Protein AF-K2L7S9-F1 (afdb_monomer_lite)

Organism: NCBI:txid1145113

Structure (mmCIF, N/CA/C/O backbone):
data_AF-K2L7S9-F1
#
_entry.id   AF-K2L7S9-F1
#
loop_
_atom_site.group_PDB
_atom_site.id
_atom_site.type_symbol
_atom_site.label_atom_id
_atom_site.label_alt_id
_atom_site.label_comp_id
_atom_site.label_asym_id
_atom_site.label_entity_id
_atom_site.label_seq_id
_atom_site.pdbx_PDB_ins_code
_atom_site.Cartn_x
_atom_site.Cartn_y
_atom_site.Cartn_z
_atom_site.occupancy
_atom_site.B_iso_or_equiv
_atom_site.auth_seq_id
_atom_site.auth_comp_id
_atom_site.auth_asym_id
_atom_site.auth_atom_id
_atom_site.pdbx_PDB_model_num
ATOM 1 N N . MET A 1 1 ? 8.138 -11.809 -20.310 1.00 48.50 1 MET A N 1
ATOM 2 C CA . MET A 1 1 ? 7.982 -10.365 -20.014 1.00 48.50 1 MET A CA 1
ATOM 3 C C . MET A 1 1 ? 9.375 -9.796 -19.816 1.00 48.50 1 MET A C 1
ATOM 5 O O . MET A 1 1 ? 10.208 -10.535 -19.316 1.00 48.50 1 MET A O 1
ATOM 9 N N . SER A 1 2 ? 9.663 -8.565 -20.241 1.00 51.88 2 SER A N 1
ATOM 10 C CA . SER A 1 2 ? 10.965 -7.951 -19.942 1.00 51.88 2 SER A CA 1
ATOM 11 C C . SER A 1 2 ? 11.021 -7.535 -18.470 1.00 51.88 2 SER A C 1
ATOM 13 O O . SER A 1 2 ? 10.007 -7.097 -17.919 1.00 51.88 2 SER A O 1
ATOM 15 N N . ASP A 1 3 ? 12.197 -7.622 -17.845 1.00 63.31 3 ASP A N 1
ATOM 16 C CA . ASP A 1 3 ? 12.402 -7.248 -16.434 1.00 63.31 3 ASP A CA 1
ATOM 17 C C . ASP A 1 3 ? 11.940 -5.812 -16.138 1.00 63.31 3 ASP A C 1
ATOM 19 O O . ASP A 1 3 ? 11.398 -5.517 -15.074 1.00 63.31 3 ASP A O 1
ATOM 23 N N . LYS A 1 4 ? 12.050 -4.928 -17.139 1.00 62.88 4 LYS A N 1
ATOM 24 C CA . LYS A 1 4 ? 11.601 -3.534 -17.068 1.00 62.88 4 LYS A CA 1
ATOM 25 C C . LYS A 1 4 ? 10.087 -3.406 -16.870 1.00 62.88 4 LYS A C 1
ATOM 27 O O . LYS A 1 4 ? 9.658 -2.590 -16.065 1.00 62.88 4 LYS A O 1
ATOM 32 N N . SER A 1 5 ? 9.269 -4.204 -17.564 1.00 62.84 5 SER A N 1
ATOM 33 C CA . SER A 1 5 ? 7.806 -4.143 -17.413 1.00 62.84 5 SER A CA 1
ATOM 34 C C . SER A 1 5 ? 7.347 -4.684 -16.060 1.00 62.84 5 SER A C 1
ATOM 36 O O . SER A 1 5 ? 6.377 -4.171 -15.508 1.00 62.84 5 SER A O 1
ATOM 38 N N . ASN A 1 6 ? 8.029 -5.706 -15.535 1.00 75.25 6 ASN A N 1
ATOM 39 C CA . ASN A 1 6 ? 7.675 -6.296 -14.245 1.00 75.25 6 ASN A CA 1
ATOM 40 C C . ASN A 1 6 ? 8.032 -5.352 -13.088 1.00 75.25 6 ASN A C 1
ATOM 42 O O . ASN A 1 6 ? 7.243 -5.163 -12.168 1.00 75.25 6 ASN A O 1
ATOM 46 N N . ASN A 1 7 ? 9.189 -4.687 -13.176 1.00 85.19 7 ASN A N 1
ATOM 47 C CA . ASN A 1 7 ? 9.614 -3.723 -12.163 1.00 85.19 7 ASN A CA 1
ATOM 48 C C . ASN A 1 7 ? 8.716 -2.479 -12.122 1.00 85.19 7 ASN A C 1
ATOM 50 O O . ASN A 1 7 ? 8.437 -1.993 -11.035 1.00 85.19 7 ASN A O 1
ATOM 54 N N . GLN A 1 8 ? 8.196 -2.003 -13.259 1.00 89.69 8 GLN A N 1
ATOM 55 C CA . GLN A 1 8 ? 7.234 -0.890 -13.248 1.00 89.69 8 GLN A CA 1
ATOM 56 C C . GLN A 1 8 ? 5.905 -1.270 -12.571 1.00 89.69 8 GLN A C 1
ATOM 58 O O . GLN A 1 8 ? 5.347 -0.464 -11.834 1.00 89.69 8 GLN A O 1
ATOM 63 N N . GLY A 1 9 ? 5.417 -2.503 -12.775 1.00 90.25 9 GLY A N 1
ATOM 64 C CA . GLY A 1 9 ? 4.236 -3.017 -12.070 1.00 90.25 9 GLY A CA 1
ATOM 65 C C . GLY A 1 9 ? 4.441 -3.033 -10.555 1.00 90.25 9 GLY A C 1
ATOM 66 O O . GLY A 1 9 ? 3.709 -2.367 -9.830 1.00 90.25 9 GLY A O 1
ATOM 67 N N . ARG A 1 10 ? 5.523 -3.672 -10.101 1.00 92.38 10 ARG A N 1
ATOM 68 C CA . ARG A 1 10 ? 5.906 -3.742 -8.681 1.00 92.38 10 ARG A CA 1
ATOM 69 C C . ARG A 1 10 ? 6.144 -2.373 -8.044 1.00 92.38 10 ARG A C 1
ATOM 71 O O . ARG A 1 10 ? 5.777 -2.139 -6.897 1.00 92.38 10 ARG A O 1
ATOM 78 N N . ALA A 1 11 ? 6.757 -1.447 -8.778 1.00 95.12 11 ALA A N 1
ATOM 79 C CA . ALA A 1 11 ? 6.937 -0.082 -8.303 1.00 95.12 11 ALA A CA 1
ATOM 80 C C . ALA A 1 11 ? 5.588 0.628 -8.111 1.00 95.12 11 ALA A C 1
ATOM 82 O O . ALA A 1 11 ? 5.393 1.338 -7.127 1.00 95.12 11 ALA A O 1
ATOM 83 N N . TYR A 1 12 ? 4.636 0.412 -9.018 1.00 95.69 12 TYR A N 1
ATOM 84 C CA . TYR A 1 12 ? 3.301 0.987 -8.895 1.00 95.69 12 TYR A CA 1
ATOM 85 C C . TYR A 1 12 ? 2.478 0.337 -7.769 1.00 95.69 12 TYR A C 1
ATOM 87 O O . TYR A 1 12 ? 1.779 1.041 -7.045 1.00 95.69 12 TYR A O 1
ATOM 95 N N . GLU A 1 13 ? 2.620 -0.971 -7.546 1.00 95.62 13 GLU A N 1
ATOM 96 C CA . GLU A 1 13 ? 2.056 -1.670 -6.378 1.00 95.62 13 GLU A CA 1
ATOM 97 C C . GLU A 1 13 ? 2.577 -1.078 -5.058 1.00 95.62 13 GLU A C 1
ATOM 99 O O . GLU A 1 13 ? 1.798 -0.822 -4.138 1.00 95.62 13 GLU A O 1
ATOM 104 N N . TYR A 1 14 ? 3.880 -0.776 -4.977 1.00 97.19 14 TYR A N 1
ATOM 105 C CA . TYR A 1 14 ? 4.449 -0.084 -3.818 1.00 97.19 14 TYR A CA 1
ATOM 106 C C . TYR A 1 14 ? 3.862 1.322 -3.634 1.00 97.19 14 TYR A C 1
ATOM 108 O O . TYR A 1 14 ? 3.517 1.696 -2.514 1.00 97.19 14 TYR A O 1
ATOM 116 N N . ALA A 1 15 ? 3.702 2.089 -4.717 1.00 97.88 15 ALA A N 1
ATOM 117 C CA . ALA A 1 15 ? 3.097 3.421 -4.661 1.00 97.88 15 ALA A CA 1
ATOM 118 C C . ALA A 1 15 ? 1.658 3.382 -4.116 1.00 97.88 15 ALA A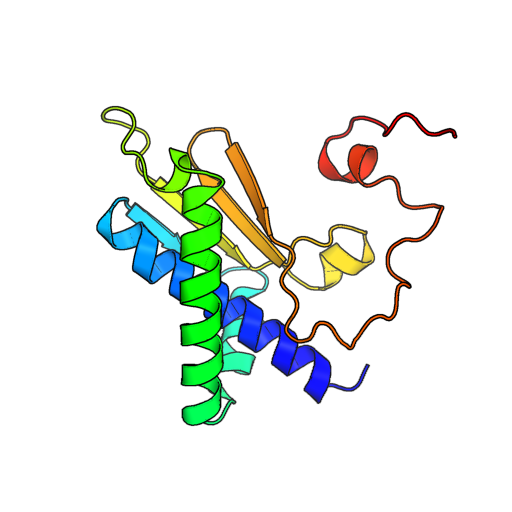 C 1
ATOM 120 O O . ALA A 1 15 ? 1.284 4.228 -3.305 1.00 97.88 15 ALA A O 1
ATOM 121 N N . TRP A 1 16 ? 0.876 2.367 -4.499 1.00 98.12 16 TRP A N 1
ATOM 122 C CA . TRP A 1 16 ? -0.445 2.095 -3.927 1.00 98.12 16 TRP A CA 1
ATOM 123 C C . TRP A 1 16 ? -0.392 1.758 -2.438 1.00 98.12 16 TRP A C 1
ATOM 125 O O . TRP A 1 16 ? -1.158 2.330 -1.664 1.00 98.12 16 TRP A O 1
ATOM 135 N N . CYS A 1 17 ? 0.530 0.889 -2.015 1.00 97.88 17 CYS A N 1
ATOM 136 C CA . CYS A 1 17 ? 0.722 0.578 -0.597 1.00 97.88 17 CYS A CA 1
ATOM 137 C C . CYS A 1 17 ? 1.067 1.834 0.221 1.00 97.88 17 CYS A C 1
ATOM 139 O O . CYS A 1 17 ? 0.491 2.053 1.285 1.00 97.88 17 CYS A O 1
ATOM 141 N N . LEU A 1 18 ? 1.959 2.682 -0.298 1.00 98.12 18 LEU A N 1
ATOM 142 C CA . LEU A 1 18 ? 2.359 3.934 0.343 1.00 98.12 18 LEU A CA 1
ATOM 143 C C . LEU A 1 18 ? 1.194 4.935 0.420 1.00 98.12 18 LEU A C 1
ATOM 145 O O . LEU A 1 18 ? 0.992 5.566 1.454 1.00 98.12 18 LEU A O 1
ATOM 149 N N . ALA A 1 19 ? 0.403 5.068 -0.649 1.00 98.25 19 ALA A N 1
ATOM 150 C CA . ALA A 1 19 ? -0.774 5.936 -0.664 1.00 98.25 19 ALA A CA 1
ATOM 151 C C . ALA A 1 19 ? -1.846 5.474 0.339 1.00 98.25 19 ALA A C 1
ATOM 153 O O . ALA A 1 19 ? -2.416 6.301 1.054 1.00 98.25 19 ALA A O 1
ATOM 154 N N . LEU A 1 20 ? -2.092 4.161 0.419 1.00 97.44 20 LEU A N 1
ATOM 155 C CA . LEU A 1 20 ? -2.996 3.557 1.400 1.00 97.44 20 LEU A CA 1
ATOM 156 C C . LEU A 1 20 ? -2.527 3.845 2.825 1.00 97.44 20 LEU A C 1
ATOM 158 O O . LEU A 1 20 ? -3.308 4.347 3.628 1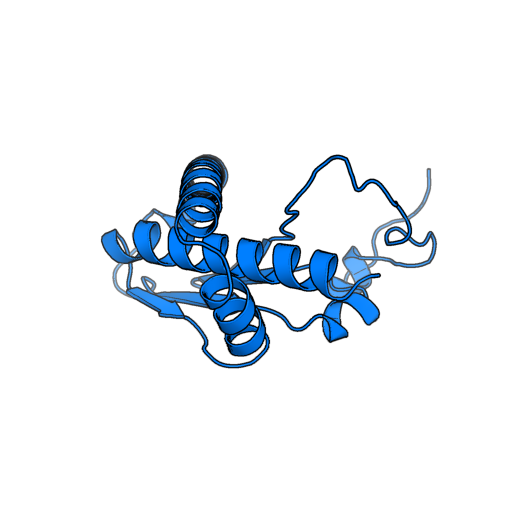.00 97.44 20 LEU A O 1
ATOM 162 N N . GLU A 1 21 ? -1.254 3.574 3.125 1.00 97.19 21 GLU A N 1
ATOM 163 C CA . GLU A 1 21 ? -0.665 3.839 4.438 1.00 97.19 21 GLU A CA 1
ATOM 164 C C . GLU A 1 21 ? -0.807 5.317 4.817 1.00 97.19 21 GLU A C 1
ATOM 166 O O . GLU A 1 21 ? -1.334 5.619 5.887 1.00 97.19 21 GLU A O 1
ATOM 171 N N . GLN A 1 22 ? -0.423 6.242 3.930 1.00 96.56 22 GLN A N 1
ATOM 172 C CA . GLN A 1 22 ? -0.528 7.684 4.178 1.00 96.56 22 GLN A CA 1
ATOM 173 C C . GLN A 1 22 ? -1.966 8.125 4.456 1.00 96.56 22 GLN A C 1
ATOM 175 O O . GLN A 1 22 ? -2.198 8.922 5.363 1.00 96.56 22 GLN A O 1
ATOM 180 N N . LYS A 1 23 ? -2.938 7.623 3.685 1.00 95.38 23 LYS A N 1
ATOM 181 C CA . LYS A 1 23 ? -4.338 8.037 3.822 1.00 95.38 23 LYS A CA 1
ATOM 182 C C . LYS A 1 23 ? -4.999 7.437 5.063 1.00 95.38 23 LYS A C 1
ATOM 184 O O . LYS A 1 23 ? -5.718 8.143 5.766 1.00 95.38 23 LYS A O 1
ATOM 189 N N . LEU A 1 24 ? -4.765 6.153 5.327 1.00 93.06 24 LEU A N 1
ATOM 190 C CA . LEU A 1 24 ? -5.428 5.409 6.398 1.00 93.06 24 LEU A CA 1
ATOM 191 C C . LEU A 1 24 ? -4.791 5.650 7.771 1.00 93.06 24 LEU A C 1
ATOM 193 O O . LEU A 1 24 ? -5.512 5.6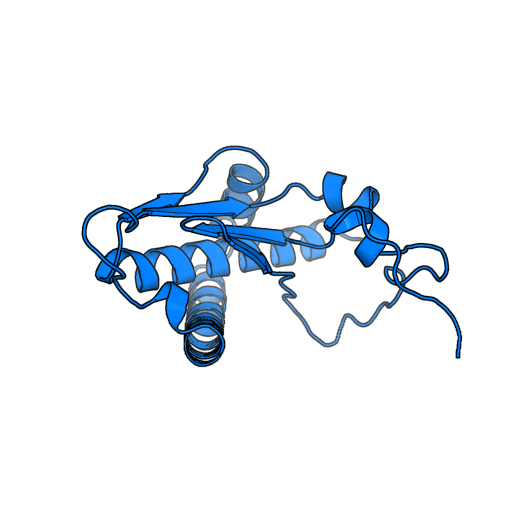39 8.766 1.00 93.06 24 LEU A O 1
ATOM 197 N N . SER A 1 25 ? -3.486 5.940 7.841 1.00 93.31 25 SER A N 1
ATOM 198 C CA . SER A 1 25 ? -2.788 6.191 9.118 1.00 93.31 25 SER A CA 1
ATOM 199 C C . SER A 1 25 ? -3.276 7.443 9.848 1.00 93.31 25 SER A C 1
ATOM 201 O O . SER A 1 25 ? -3.053 7.587 11.046 1.00 93.31 25 SER A O 1
ATOM 203 N N . VAL A 1 26 ? -3.959 8.350 9.142 1.00 91.00 26 VAL A N 1
ATOM 204 C CA . VAL A 1 26 ? -4.613 9.526 9.744 1.00 91.00 26 VAL A CA 1
ATOM 205 C C . VAL A 1 26 ? -5.862 9.128 10.542 1.00 91.00 26 VAL A C 1
ATOM 207 O O . VAL A 1 26 ? -6.282 9.858 11.434 1.00 91.00 26 VAL A O 1
ATOM 210 N N . LEU A 1 27 ? -6.461 7.977 10.226 1.00 86.88 27 LEU A N 1
ATOM 211 C CA . LEU A 1 27 ? -7.746 7.526 10.766 1.00 86.88 27 LEU A CA 1
ATOM 212 C C . LEU A 1 27 ? -7.588 6.353 11.739 1.00 86.88 27 LEU A C 1
ATOM 214 O O . LEU A 1 27 ? -8.314 6.257 12.727 1.00 86.88 27 LEU A O 1
ATOM 218 N N . LYS A 1 28 ? -6.663 5.437 11.439 1.00 87.88 28 LYS A N 1
ATOM 219 C CA . LYS A 1 28 ? -6.503 4.142 12.107 1.00 87.88 28 LYS A CA 1
ATOM 220 C C . LYS A 1 28 ? -5.030 3.778 12.232 1.00 87.88 28 LYS A C 1
ATOM 222 O O . LYS A 1 28 ? -4.180 4.306 11.522 1.00 87.88 28 LYS A O 1
ATOM 227 N N . LYS A 1 29 ? -4.723 2.819 13.104 1.00 91.12 29 LYS A N 1
ATOM 228 C CA . LYS A 1 29 ? -3.387 2.225 13.142 1.00 91.12 29 LYS A CA 1
ATOM 229 C C . LYS A 1 29 ? -3.200 1.382 11.881 1.00 91.12 29 LYS A C 1
ATOM 231 O O . LYS A 1 29 ? -3.964 0.450 11.646 1.00 91.12 29 LYS A O 1
ATOM 236 N N . VAL A 1 30 ? -2.175 1.686 11.093 1.00 94.19 30 VAL A N 1
ATOM 237 C CA . VAL A 1 30 ? -1.812 0.898 9.911 1.00 94.19 30 VAL A CA 1
ATOM 238 C C . VAL A 1 30 ? -0.502 0.170 10.176 1.00 94.19 30 VAL A C 1
ATOM 240 O O . VAL A 1 30 ? 0.455 0.748 10.686 1.00 94.19 30 VAL A O 1
ATOM 243 N N . ILE A 1 31 ? -0.467 -1.112 9.831 1.00 95.44 31 ILE A N 1
ATOM 244 C CA . ILE A 1 31 ? 0.730 -1.942 9.838 1.00 95.44 31 ILE A CA 1
ATOM 245 C C . ILE A 1 31 ? 1.012 -2.362 8.402 1.00 95.44 31 ILE A C 1
ATOM 247 O O . ILE A 1 31 ? 0.186 -3.000 7.754 1.00 95.44 31 ILE A O 1
ATOM 251 N N . VAL A 1 32 ? 2.203 -2.039 7.907 1.00 96.62 32 VAL A N 1
ATOM 252 C CA . VAL A 1 32 ? 2.688 -2.572 6.634 1.00 96.62 32 VAL A CA 1
ATOM 253 C C . VAL A 1 32 ? 3.505 -3.827 6.908 1.00 96.62 32 VAL A C 1
ATOM 255 O O . VAL A 1 32 ? 4.561 -3.774 7.544 1.00 96.62 32 VAL A O 1
ATOM 258 N N . ASP A 1 33 ? 3.016 -4.966 6.425 1.00 94.38 33 ASP A N 1
ATOM 259 C CA . ASP A 1 33 ? 3.733 -6.232 6.473 1.00 94.38 33 ASP A CA 1
ATOM 260 C C . ASP A 1 33 ? 4.933 -6.179 5.519 1.00 94.38 33 ASP A C 1
ATOM 262 O O . ASP A 1 33 ? 4.802 -6.209 4.293 1.00 94.38 33 ASP A O 1
ATOM 266 N N . LYS A 1 34 ? 6.131 -6.097 6.105 1.00 91.06 34 LYS A N 1
ATOM 267 C CA . LYS A 1 34 ? 7.403 -6.043 5.371 1.00 91.06 34 LYS A CA 1
ATOM 268 C C . LYS A 1 34 ? 7.877 -7.411 4.879 1.00 91.06 34 LYS A C 1
ATOM 270 O O . LYS A 1 34 ? 8.965 -7.514 4.305 1.00 91.06 34 LYS A O 1
ATOM 275 N N . GLN A 1 35 ? 7.108 -8.469 5.120 1.00 85.50 35 GLN A N 1
ATOM 276 C CA . GLN A 1 35 ? 7.382 -9.777 4.552 1.00 85.50 35 GLN A CA 1
ATOM 277 C C . GLN A 1 35 ? 6.954 -9.832 3.076 1.00 85.50 35 GLN A C 1
ATOM 279 O O . GLN A 1 35 ? 6.543 -8.855 2.450 1.00 85.50 35 GLN A O 1
ATOM 284 N N . ASN A 1 36 ? 7.084 -11.016 2.487 1.00 81.56 36 ASN A N 1
ATOM 285 C CA . ASN A 1 36 ? 6.562 -11.324 1.162 1.00 81.56 36 ASN A CA 1
ATOM 286 C C . ASN A 1 36 ? 7.098 -10.450 0.014 1.00 81.56 36 ASN A C 1
ATOM 288 O O . ASN A 1 36 ? 8.302 -10.480 -0.256 1.00 81.56 36 ASN A O 1
ATOM 292 N N . GLY A 1 37 ? 6.204 -9.790 -0.729 1.00 87.94 37 GLY A N 1
ATOM 293 C CA . GLY A 1 37 ? 6.511 -9.006 -1.925 1.00 87.94 37 GLY A CA 1
ATOM 294 C C . GLY A 1 37 ? 7.085 -7.621 -1.625 1.00 87.94 37 GLY A C 1
ATOM 295 O O . GLY A 1 37 ? 7.615 -6.979 -2.534 1.00 87.94 37 GLY A O 1
ATOM 296 N N . PHE A 1 38 ? 7.051 -7.181 -0.361 1.00 93.75 38 PHE A N 1
ATOM 297 C CA . PHE A 1 38 ? 7.394 -5.815 0.035 1.00 93.75 38 PHE A CA 1
ATOM 298 C C . PHE A 1 38 ? 8.766 -5.368 -0.475 1.00 93.75 38 PHE A C 1
ATOM 300 O O . PHE A 1 38 ? 8.872 -4.376 -1.190 1.00 93.75 38 PHE A O 1
ATOM 307 N N . ASN A 1 39 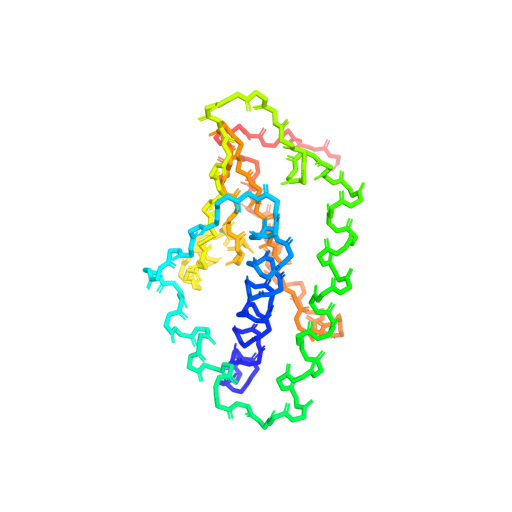? 9.823 -6.130 -0.178 1.00 93.12 39 ASN A N 1
ATOM 308 C CA . ASN A 1 39 ? 11.190 -5.744 -0.542 1.00 93.12 39 ASN A CA 1
ATOM 309 C C . ASN A 1 39 ? 11.409 -5.648 -2.058 1.00 93.12 39 ASN A C 1
ATOM 311 O O . ASN A 1 39 ? 12.208 -4.829 -2.509 1.00 93.12 39 ASN A O 1
ATOM 315 N N . ALA A 1 40 ? 10.730 -6.485 -2.847 1.00 92.12 40 ALA A N 1
ATOM 316 C CA . ALA A 1 40 ? 10.839 -6.441 -4.302 1.00 92.12 40 ALA A CA 1
ATOM 317 C C . ALA A 1 40 ? 10.164 -5.182 -4.864 1.00 92.12 40 ALA A C 1
ATOM 319 O O . ALA A 1 40 ? 10.745 -4.509 -5.714 1.00 92.12 40 ALA A O 1
ATOM 320 N N . CYS A 1 41 ? 8.983 -4.843 -4.346 1.00 94.88 41 CYS A N 1
ATOM 321 C CA . CYS A 1 41 ? 8.226 -3.659 -4.742 1.00 94.88 41 CYS A CA 1
ATOM 322 C C . CYS A 1 41 ? 8.916 -2.366 -4.300 1.00 94.88 41 CYS A C 1
ATOM 324 O O . CYS A 1 41 ? 9.099 -1.464 -5.114 1.00 94.88 41 CYS A O 1
ATOM 326 N N . TYR A 1 42 ? 9.405 -2.322 -3.057 1.00 96.12 42 TYR A N 1
ATOM 327 C CA . TYR A 1 42 ? 10.188 -1.207 -2.528 1.00 96.12 42 TYR A CA 1
ATOM 328 C C . TYR A 1 42 ? 11.425 -0.932 -3.388 1.00 96.12 42 TYR A C 1
ATOM 330 O O . TYR A 1 42 ? 11.606 0.178 -3.872 1.00 96.12 42 TYR A O 1
ATOM 338 N N . ARG A 1 43 ? 12.249 -1.953 -3.662 1.00 95.25 43 ARG A N 1
ATOM 339 C CA . ARG A 1 43 ? 13.447 -1.789 -4.505 1.00 95.25 43 ARG A CA 1
ATOM 340 C C . ARG A 1 43 ? 13.108 -1.330 -5.919 1.00 95.25 43 ARG A C 1
ATOM 342 O O . ARG A 1 43 ? 13.843 -0.525 -6.482 1.00 95.25 43 ARG A O 1
ATOM 349 N N . ALA A 1 44 ? 12.024 -1.848 -6.493 1.00 94.38 44 ALA A N 1
ATOM 350 C CA . ALA A 1 44 ? 11.575 -1.425 -7.810 1.00 94.38 44 ALA A CA 1
ATOM 351 C C . ALA A 1 44 ? 11.174 0.059 -7.807 1.00 94.38 44 ALA A C 1
ATOM 353 O O . ALA A 1 44 ? 11.618 0.799 -8.680 1.00 94.38 44 ALA A O 1
ATOM 354 N N . TYR A 1 45 ? 10.420 0.506 -6.800 1.00 96.69 45 TYR A N 1
ATOM 355 C CA . TYR A 1 45 ? 10.022 1.904 -6.643 1.00 96.69 45 TYR A CA 1
ATOM 356 C C . TYR A 1 45 ? 11.214 2.838 -6.409 1.00 96.69 45 TYR A C 1
ATOM 358 O O . TYR A 1 45 ? 11.359 3.833 -7.116 1.00 96.69 45 TYR A O 1
ATOM 366 N N . GLU A 1 46 ? 12.120 2.486 -5.496 1.00 96.81 46 GLU A N 1
ATOM 367 C CA . GLU A 1 46 ? 13.321 3.281 -5.194 1.00 96.81 46 GLU A CA 1
ATOM 368 C C . GLU A 1 46 ? 14.291 3.383 -6.379 1.00 96.81 46 GLU A C 1
ATOM 370 O O . GLU A 1 46 ? 15.085 4.315 -6.449 1.00 96.81 46 GLU A O 1
ATOM 375 N N . SER A 1 47 ? 14.228 2.443 -7.329 1.00 95.56 47 SER A N 1
ATOM 376 C CA . SER A 1 47 ? 15.034 2.490 -8.555 1.00 95.56 47 SER A CA 1
ATOM 377 C C . SER A 1 47 ? 14.502 3.459 -9.619 1.00 95.56 47 SER A C 1
ATOM 379 O O . SER A 1 47 ? 15.182 3.695 -10.619 1.00 95.56 47 SER A O 1
ATOM 381 N N . LEU A 1 48 ? 13.291 3.997 -9.440 1.00 94.06 48 LEU A N 1
ATOM 382 C CA . LEU A 1 48 ? 12.695 4.949 -10.372 1.00 94.06 48 LEU A CA 1
ATOM 383 C C . LEU A 1 48 ? 13.269 6.357 -10.192 1.00 94.06 48 LEU A C 1
ATOM 385 O O . LEU A 1 48 ? 13.670 6.763 -9.104 1.00 94.06 48 LEU A O 1
ATOM 389 N N . GLU A 1 49 ? 13.229 7.146 -11.264 1.00 96.06 49 GLU A N 1
ATOM 390 C CA . GLU A 1 49 ? 13.454 8.586 -11.154 1.00 96.06 49 GLU A CA 1
ATOM 391 C C . GLU A 1 49 ? 12.368 9.238 -10.287 1.00 96.06 49 GLU A C 1
ATOM 393 O O . GLU A 1 49 ? 11.195 8.862 -10.358 1.00 96.06 49 GLU A O 1
ATOM 398 N N . LYS A 1 50 ? 12.745 10.264 -9.514 1.00 96.19 50 LYS A N 1
ATOM 399 C CA . LYS A 1 50 ? 11.836 10.966 -8.588 1.00 96.19 50 LYS A CA 1
ATOM 400 C C . LYS A 1 50 ? 10.549 11.450 -9.257 1.00 96.19 50 LYS A C 1
ATOM 402 O O . LYS A 1 50 ? 9.469 11.269 -8.711 1.00 96.19 50 LYS A O 1
ATOM 407 N N . SER A 1 51 ? 10.649 11.987 -10.472 1.00 96.00 51 SER A N 1
ATOM 408 C CA . SER A 1 51 ? 9.491 12.455 -11.246 1.00 96.00 51 SER A CA 1
ATOM 409 C C . SER A 1 51 ? 8.483 11.336 -11.549 1.00 96.00 51 SER A C 1
ATOM 411 O O . SER A 1 51 ? 7.276 11.573 -11.620 1.00 96.00 51 SER A O 1
ATOM 413 N N . LEU A 1 52 ? 8.960 10.100 -11.721 1.00 94.50 52 LEU A N 1
ATOM 414 C CA . LEU A 1 52 ? 8.114 8.938 -11.963 1.00 94.50 52 LEU A CA 1
ATOM 415 C C . LEU A 1 52 ? 7.542 8.374 -10.657 1.00 94.50 52 LEU A C 1
ATOM 417 O O . LEU A 1 52 ? 6.369 8.006 -10.638 1.00 94.50 52 LEU A O 1
ATOM 421 N N . GLN A 1 53 ? 8.324 8.373 -9.572 1.00 97.06 53 GLN A N 1
ATOM 422 C CA . GLN A 1 53 ? 7.830 8.061 -8.224 1.00 97.06 53 GLN A CA 1
ATOM 423 C C . GLN A 1 53 ? 6.660 8.976 -7.839 1.00 97.06 53 GLN A C 1
ATOM 425 O O . GLN A 1 53 ? 5.592 8.492 -7.469 1.00 97.06 53 GLN A O 1
ATOM 430 N N . GLU A 1 54 ? 6.830 10.290 -8.010 1.00 97.25 54 GLU A N 1
ATOM 431 C CA . GLU A 1 54 ? 5.793 11.297 -7.761 1.00 97.25 54 GLU A CA 1
ATOM 432 C C . GLU A 1 54 ? 4.542 11.025 -8.599 1.00 97.25 54 GLU A C 1
ATOM 434 O O . GLU A 1 54 ? 3.438 10.965 -8.063 1.00 97.25 54 GLU A O 1
ATOM 439 N N . ARG A 1 55 ? 4.703 10.764 -9.902 1.00 96.50 55 ARG A N 1
ATOM 440 C CA . ARG A 1 55 ? 3.576 10.431 -10.785 1.00 96.50 55 ARG A CA 1
ATOM 441 C C . ARG A 1 55 ? 2.813 9.192 -10.314 1.00 96.50 55 ARG A C 1
ATOM 443 O O . ARG A 1 55 ? 1.582 9.186 -10.344 1.00 96.50 55 ARG A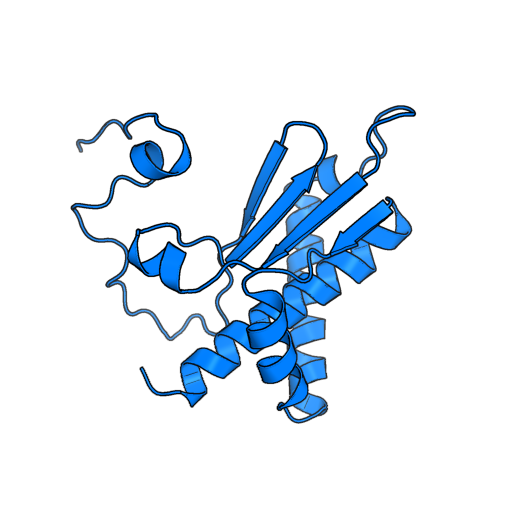 O 1
ATOM 450 N N . TYR A 1 56 ? 3.524 8.141 -9.913 1.00 96.81 56 TYR A N 1
ATOM 451 C CA . TYR A 1 56 ? 2.908 6.902 -9.436 1.00 96.81 56 TYR A CA 1
ATOM 452 C C . TYR A 1 56 ? 2.151 7.128 -8.139 1.00 96.81 56 TYR A C 1
ATOM 454 O O . TYR A 1 56 ? 1.011 6.686 -8.018 1.00 96.81 56 TYR A O 1
ATOM 462 N N . LEU A 1 57 ? 2.763 7.846 -7.199 1.00 97.94 57 LEU A N 1
ATOM 463 C CA . LEU A 1 57 ? 2.156 8.154 -5.917 1.00 97.94 57 LEU A CA 1
ATOM 464 C C . LEU A 1 57 ? 0.909 9.033 -6.076 1.00 97.94 57 LEU A C 1
ATOM 466 O O . LEU A 1 57 ? -0.114 8.736 -5.468 1.00 97.94 57 LEU A O 1
ATOM 470 N N . GLU A 1 58 ? 0.948 10.070 -6.915 1.00 97.50 58 GLU A N 1
ATOM 471 C CA . GLU A 1 58 ? -0.222 10.923 -7.163 1.00 97.50 58 GLU A CA 1
ATOM 472 C C . GLU A 1 58 ? -1.370 10.149 -7.819 1.00 97.50 58 GLU A C 1
ATOM 474 O O . GLU A 1 58 ? -2.519 10.258 -7.389 1.00 97.50 58 GLU A O 1
ATOM 479 N N . SER A 1 59 ? -1.068 9.294 -8.799 1.00 96.25 59 SER A N 1
ATOM 480 C CA . SER A 1 59 ? -2.069 8.402 -9.391 1.00 96.25 59 SER A CA 1
ATOM 481 C C . SER A 1 59 ? -2.668 7.444 -8.354 1.00 96.25 59 SER A C 1
ATOM 483 O O . SER A 1 59 ? -3.890 7.303 -8.280 1.00 96.25 59 SER A O 1
ATOM 485 N N . ALA A 1 60 ? -1.827 6.824 -7.524 1.00 97.69 60 ALA A N 1
ATOM 486 C CA . ALA A 1 60 ? -2.262 5.925 -6.463 1.00 97.69 60 ALA A CA 1
ATOM 487 C C . ALA A 1 60 ? -3.141 6.636 -5.424 1.00 97.69 60 ALA A C 1
ATOM 489 O O . ALA A 1 60 ? -4.167 6.093 -5.027 1.00 97.69 60 ALA A O 1
ATOM 490 N N . LYS A 1 61 ? -2.806 7.871 -5.027 1.00 97.81 61 LYS A N 1
ATOM 491 C CA . LYS A 1 61 ? -3.626 8.674 -4.103 1.00 97.81 61 LYS A CA 1
ATOM 492 C C . LYS A 1 61 ? -5.046 8.880 -4.627 1.00 97.81 61 LYS A C 1
ATOM 494 O O . LYS A 1 61 ? -5.989 8.700 -3.862 1.00 97.81 61 LYS A O 1
ATOM 499 N N . GLN A 1 62 ? -5.213 9.208 -5.911 1.00 97.12 62 GLN A N 1
ATOM 500 C CA . GLN A 1 62 ? -6.549 9.349 -6.509 1.00 97.12 62 GLN A CA 1
ATOM 501 C C . GLN A 1 62 ? -7.316 8.022 -6.506 1.00 97.12 62 GLN A C 1
ATOM 503 O O . GLN A 1 62 ? -8.496 7.986 -6.166 1.00 97.12 62 GLN A O 1
ATOM 508 N N . GLY A 1 63 ? -6.635 6.917 -6.817 1.00 95.62 63 GLY A N 1
ATOM 509 C CA . GLY A 1 63 ? -7.229 5.584 -6.748 1.00 95.62 63 GLY A CA 1
ATOM 510 C C . GLY A 1 63 ? -7.647 5.179 -5.330 1.00 95.62 63 GLY A C 1
ATOM 511 O O . GLY A 1 63 ? -8.705 4.583 -5.150 1.00 95.62 63 GLY A O 1
ATOM 512 N N . VAL A 1 64 ? -6.864 5.546 -4.313 1.00 96.38 64 VAL A N 1
ATOM 513 C CA . VAL A 1 64 ? -7.211 5.317 -2.904 1.00 96.38 64 VAL A CA 1
ATOM 514 C C . VAL A 1 64 ? -8.439 6.125 -2.491 1.00 96.38 64 VAL A C 1
ATOM 516 O O . VAL A 1 64 ? -9.267 5.598 -1.759 1.00 96.38 64 VAL A O 1
ATOM 519 N N . LEU A 1 65 ? -8.600 7.367 -2.961 1.00 95.38 65 LEU A N 1
ATOM 520 C CA . LEU A 1 65 ? -9.825 8.134 -2.698 1.00 95.38 65 LEU A CA 1
ATOM 521 C C . LEU A 1 65 ? -11.056 7.411 -3.250 1.00 95.38 65 LEU A C 1
ATOM 523 O O . LEU A 1 65 ? -11.995 7.173 -2.499 1.00 95.38 65 LEU A O 1
ATOM 527 N N . LEU A 1 66 ? -10.993 6.960 -4.506 1.00 95.06 66 LEU A N 1
ATOM 528 C CA . LEU A 1 66 ? -12.070 6.176 -5.109 1.00 95.06 66 LEU A CA 1
ATOM 529 C C . LEU A 1 66 ? -12.349 4.880 -4.331 1.00 95.06 66 LEU A C 1
ATOM 531 O O . LEU A 1 66 ? -13.505 4.532 -4.114 1.00 95.06 66 LEU A O 1
ATOM 535 N N . LEU A 1 67 ? -11.306 4.171 -3.886 1.00 94.88 67 LEU A N 1
ATOM 536 C CA . LEU A 1 67 ? -11.474 2.969 -3.067 1.00 94.88 67 LEU A CA 1
ATOM 537 C C . LEU A 1 67 ? -12.234 3.271 -1.770 1.00 94.88 67 LEU A C 1
ATOM 539 O O . LEU A 1 67 ? -13.085 2.481 -1.383 1.00 94.88 67 LEU A O 1
ATOM 543 N N . LEU A 1 68 ? -11.939 4.390 -1.105 1.00 92.50 68 LEU A N 1
ATOM 544 C CA . LEU A 1 68 ? -12.626 4.780 0.129 1.00 92.50 68 LEU A CA 1
ATOM 545 C C . LEU A 1 68 ? -14.070 5.222 -0.115 1.00 92.50 68 LEU A C 1
ATOM 547 O O . LEU A 1 68 ? -14.916 4.966 0.736 1.00 92.50 68 LEU A O 1
ATOM 551 N N . ASP A 1 69 ? -14.359 5.827 -1.267 1.00 92.56 69 ASP A N 1
ATOM 552 C CA . ASP A 1 69 ? -15.733 6.138 -1.669 1.00 92.56 69 ASP A CA 1
ATOM 553 C C . ASP A 1 69 ? -16.544 4.853 -1.912 1.00 92.56 69 ASP A C 1
ATOM 555 O O . ASP A 1 69 ? -17.732 4.792 -1.596 1.00 92.56 69 ASP A O 1
ATOM 559 N N . CYS A 1 70 ? -15.905 3.810 -2.457 1.00 91.56 70 CYS A N 1
ATOM 560 C CA . CYS A 1 70 ? -16.532 2.507 -2.675 1.00 91.56 70 CYS A CA 1
ATOM 561 C C . CYS A 1 70 ? -16.643 1.662 -1.397 1.00 91.56 70 CYS A C 1
ATOM 563 O O . CYS A 1 70 ? -17.626 0.944 -1.242 1.00 91.56 70 CYS A O 1
ATOM 565 N N . GLU A 1 71 ? -15.653 1.728 -0.504 1.00 90.06 71 GLU A N 1
ATOM 566 C CA . GLU A 1 71 ? -15.584 0.935 0.728 1.00 90.06 71 GLU A CA 1
ATOM 567 C C . GLU A 1 71 ? -15.344 1.823 1.963 1.00 90.06 71 GLU A C 1
ATOM 569 O O . GLU A 1 71 ? -14.249 1.827 2.547 1.00 90.06 71 GLU A O 1
ATOM 574 N N . PRO A 1 72 ? -16.374 2.571 2.408 1.00 85.44 72 PRO A N 1
ATOM 575 C CA . PRO A 1 72 ? -16.248 3.562 3.478 1.00 85.44 72 PRO A CA 1
ATOM 576 C C . PRO A 1 72 ? -15.817 2.956 4.819 1.00 85.44 72 PRO A C 1
ATOM 578 O O . PRO A 1 72 ? -15.148 3.630 5.606 1.00 85.44 72 PRO A O 1
ATOM 581 N N . LEU A 1 73 ? -16.083 1.664 5.055 1.00 86.88 73 LEU A N 1
ATOM 582 C CA . LEU A 1 73 ? -15.671 0.933 6.263 1.00 86.88 73 LEU A CA 1
ATOM 583 C C . LEU A 1 73 ? -14.152 0.957 6.501 1.00 86.88 73 LEU A C 1
ATOM 585 O O . LEU A 1 73 ? -13.698 0.917 7.649 1.00 86.88 73 LEU A O 1
ATOM 589 N N . LEU A 1 74 ? -13.343 1.076 5.442 1.00 86.75 74 LEU A N 1
ATOM 590 C CA . LEU A 1 74 ? -11.896 1.257 5.583 1.00 86.75 74 LEU A CA 1
ATOM 591 C C . LEU A 1 74 ? -11.564 2.557 6.328 1.00 86.75 74 LEU A C 1
ATOM 593 O O . LEU A 1 74 ? -10.637 2.576 7.140 1.00 86.75 74 LEU A O 1
ATOM 597 N N . SER A 1 75 ? -12.363 3.606 6.129 1.00 81.69 75 SER A N 1
ATOM 598 C CA . SER A 1 75 ? -12.197 4.922 6.756 1.00 81.69 75 SER A CA 1
ATOM 599 C C . SER A 1 75 ? -12.956 5.104 8.078 1.00 81.69 75 SER A C 1
ATOM 601 O O . SER A 1 75 ? -12.542 5.912 8.907 1.00 81.69 75 SER A O 1
ATOM 603 N N . GLU A 1 76 ? -14.018 4.334 8.326 1.00 81.00 76 GLU A N 1
ATOM 604 C CA . GLU A 1 76 ? -14.848 4.478 9.529 1.00 81.00 76 GLU A CA 1
ATOM 605 C C . GLU A 1 76 ? -14.219 3.855 10.779 1.00 81.00 76 GLU A C 1
ATOM 607 O O . GLU A 1 76 ? -13.811 2.694 10.781 1.00 81.00 76 GLU A O 1
ATOM 612 N N . VAL A 1 77 ? -14.185 4.601 11.882 1.00 68.06 77 VAL A N 1
ATOM 613 C CA . VAL A 1 77 ? -13.782 4.092 13.201 1.00 68.06 77 VAL A CA 1
ATOM 614 C C . VAL A 1 77 ? -14.995 3.425 13.853 1.00 68.06 77 VAL A C 1
ATOM 616 O O . VAL A 1 77 ? -15.872 4.105 14.384 1.00 68.06 77 VAL A O 1
ATOM 619 N N . ILE A 1 78 ? -15.062 2.092 13.808 1.00 62.22 78 ILE A N 1
ATOM 620 C CA . ILE A 1 78 ? -16.175 1.326 14.383 1.00 62.22 78 ILE A CA 1
ATOM 621 C C . ILE A 1 78 ? -15.759 0.785 15.753 1.00 62.22 78 ILE A C 1
ATOM 623 O O . ILE A 1 78 ? -14.987 -0.166 15.873 1.00 62.22 78 ILE A O 1
ATOM 627 N N . GLY A 1 79 ? -16.298 1.398 16.808 1.00 60.56 79 GLY A N 1
ATOM 628 C CA . GLY A 1 79 ? -16.083 0.970 18.189 1.00 60.56 79 GLY A CA 1
ATOM 629 C C . GLY A 1 79 ? -14.659 1.195 18.719 1.00 60.56 79 GLY A C 1
ATOM 630 O O . GLY A 1 79 ? -13.821 1.862 18.116 1.00 60.56 79 GLY A O 1
ATOM 631 N N . SER A 1 80 ? -14.395 0.662 19.912 1.00 56.28 80 SER A N 1
ATOM 632 C CA . SER A 1 80 ? -13.183 0.943 20.695 1.00 56.28 80 SER A CA 1
ATOM 633 C C . SER A 1 80 ? -12.036 -0.061 20.506 1.00 56.28 80 SER A C 1
ATOM 635 O O . SER A 1 80 ? -10.965 0.158 21.067 1.00 56.28 80 SER A O 1
ATOM 637 N N . SER A 1 81 ? -12.217 -1.149 19.743 1.00 54.47 81 SER A N 1
ATOM 638 C CA . SER A 1 81 ? -11.267 -2.282 19.736 1.00 54.47 81 SER A CA 1
ATOM 639 C C . SER A 1 81 ? -10.776 -2.772 18.367 1.00 54.47 81 SER A C 1
ATOM 641 O O . SER A 1 81 ? -9.942 -3.673 18.338 1.00 54.47 81 SER A O 1
ATOM 643 N N . GLN A 1 82 ? -11.215 -2.199 17.238 1.00 59.53 82 GLN A N 1
ATOM 644 C CA . GLN A 1 82 ? -10.950 -2.777 15.903 1.00 59.53 82 GLN A CA 1
ATOM 645 C C . GLN A 1 82 ? -10.386 -1.779 14.879 1.00 59.53 82 GLN A C 1
ATOM 647 O O . GLN A 1 82 ? -10.763 -1.761 13.711 1.00 59.53 82 GLN A O 1
ATOM 652 N N . ASN A 1 83 ? -9.436 -0.953 15.320 1.00 73.56 83 ASN A N 1
ATOM 653 C CA . ASN A 1 83 ? -8.865 0.142 14.525 1.00 73.56 83 ASN A CA 1
ATOM 654 C C . ASN A 1 83 ? -7.492 -0.178 13.919 1.00 73.56 83 ASN A C 1
ATOM 656 O O . ASN A 1 83 ? -6.682 0.731 13.739 1.00 73.56 83 ASN A O 1
ATOM 660 N N . GLU A 1 84 ? -7.210 -1.450 13.639 1.00 88.94 84 GLU A N 1
ATOM 661 C CA . GLU A 1 84 ? -5.959 -1.861 13.001 1.00 88.94 84 GLU A CA 1
ATOM 662 C C . GLU A 1 84 ? -6.207 -2.354 11.574 1.00 88.94 84 GLU A C 1
ATOM 664 O O . GLU A 1 84 ? -7.077 -3.192 11.334 1.00 88.94 84 GLU A O 1
ATOM 669 N N . ILE A 1 85 ? -5.424 -1.825 10.637 1.00 92.69 85 ILE A N 1
ATOM 670 C CA . ILE A 1 85 ? -5.375 -2.265 9.245 1.00 92.69 85 ILE A CA 1
ATOM 671 C C . ILE A 1 85 ? -3.993 -2.850 8.983 1.00 92.69 85 ILE A C 1
ATOM 673 O O . ILE A 1 85 ? -2.987 -2.212 9.289 1.00 92.69 85 ILE A O 1
ATOM 677 N N . THR A 1 86 ? -3.933 -4.032 8.372 1.00 95.31 86 THR A N 1
ATOM 678 C CA . THR A 1 86 ? -2.678 -4.607 7.874 1.00 95.31 86 THR A CA 1
ATOM 679 C C . THR A 1 86 ? -2.655 -4.599 6.350 1.00 95.31 86 THR A C 1
ATOM 681 O O . THR A 1 86 ? -3.559 -5.134 5.710 1.00 95.31 86 THR A O 1
ATOM 684 N N . LEU A 1 87 ? -1.606 -4.015 5.771 1.00 96.56 87 LEU A N 1
ATOM 685 C CA . LEU A 1 87 ? -1.337 -3.997 4.333 1.00 96.56 87 LEU A CA 1
ATOM 686 C C . LEU A 1 87 ? -0.241 -5.016 4.014 1.00 96.56 87 LEU A C 1
ATOM 688 O O . LEU A 1 87 ? 0.829 -4.964 4.616 1.00 96.56 87 LEU A O 1
ATOM 692 N N . SER A 1 88 ? -0.480 -5.925 3.068 1.00 95.44 88 SER A N 1
ATOM 693 C CA . SER A 1 88 ? 0.500 -6.948 2.674 1.00 95.44 88 SER A CA 1
ATOM 694 C C . SER A 1 88 ? 0.634 -7.046 1.156 1.00 95.44 88 SER A C 1
ATOM 696 O O . SER A 1 88 ? -0.326 -7.372 0.452 1.00 95.44 88 SER A O 1
ATOM 698 N N . LEU A 1 89 ? 1.848 -6.795 0.658 1.00 93.94 89 LEU A N 1
ATOM 699 C CA . LEU A 1 89 ? 2.210 -6.944 -0.753 1.00 93.94 89 LEU A CA 1
ATOM 700 C C . LEU A 1 89 ? 2.502 -8.413 -1.078 1.00 93.94 89 LEU A C 1
ATOM 702 O O . LEU A 1 89 ? 3.364 -9.049 -0.456 1.00 93.94 89 LEU A O 1
ATOM 706 N N . GLN A 1 90 ? 1.792 -8.955 -2.065 1.00 89.38 90 GLN A N 1
ATOM 707 C CA . GLN A 1 90 ? 1.885 -10.364 -2.436 1.00 89.38 90 GLN A CA 1
ATOM 708 C C . GLN A 1 90 ? 3.083 -10.647 -3.350 1.00 89.38 90 GLN A C 1
ATOM 710 O O . GLN A 1 90 ? 3.660 -9.759 -3.970 1.00 89.38 90 GLN A O 1
ATOM 715 N N . LYS A 1 91 ? 3.510 -11.915 -3.400 1.00 79.31 91 LYS A N 1
ATOM 716 C CA . LYS A 1 91 ? 4.559 -12.365 -4.329 1.00 79.31 91 LYS A CA 1
ATOM 717 C C . LYS A 1 91 ? 3.929 -12.784 -5.654 1.00 79.31 91 LYS A C 1
ATOM 719 O O . LYS A 1 91 ? 2.949 -13.523 -5.642 1.00 79.31 91 LYS A O 1
ATOM 724 N N . ASP A 1 92 ? 4.615 -12.515 -6.763 1.00 65.69 92 ASP A N 1
ATOM 725 C CA . ASP A 1 92 ? 4.220 -12.960 -8.110 1.00 65.69 92 ASP A CA 1
ATOM 726 C C . ASP A 1 92 ? 3.923 -14.475 -8.200 1.00 65.69 92 ASP A C 1
ATOM 728 O O . ASP A 1 92 ? 3.072 -14.894 -8.982 1.00 65.69 92 ASP A O 1
ATOM 732 N N . LYS A 1 93 ? 4.579 -15.306 -7.368 1.00 61.19 93 LYS A N 1
ATOM 733 C CA . LYS A 1 93 ? 4.367 -16.768 -7.321 1.00 61.19 93 LYS A CA 1
ATOM 734 C C . LYS A 1 93 ? 2.926 -17.166 -6.982 1.00 61.19 93 LYS A C 1
ATOM 736 O O . LYS A 1 93 ? 2.506 -18.263 -7.336 1.00 61.19 93 LYS A O 1
ATOM 741 N N . LEU A 1 94 ? 2.169 -16.303 -6.301 1.00 58.00 94 LEU A N 1
ATOM 742 C CA . LEU A 1 94 ? 0.756 -16.561 -6.027 1.00 58.00 94 LEU A CA 1
ATOM 743 C C . LEU A 1 94 ? -0.122 -16.330 -7.273 1.00 58.00 94 LEU A C 1
ATOM 745 O O . LEU A 1 94 ? -1.068 -17.080 -7.513 1.00 58.00 94 LEU A O 1
ATOM 749 N N . GLY A 1 95 ? 0.277 -15.403 -8.147 1.00 55.09 95 GLY A N 1
ATOM 750 C CA . GLY A 1 95 ? -0.335 -15.186 -9.462 1.00 55.09 95 GLY A CA 1
ATOM 751 C C . GLY A 1 95 ? -0.191 -16.376 -10.406 1.00 55.09 95 GLY A C 1
ATOM 752 O O . GLY A 1 95 ? -1.110 -16.670 -11.171 1.00 55.09 95 GLY A O 1
ATOM 753 N N . GLU A 1 96 ? 0.916 -17.115 -10.313 1.00 56.00 96 GLU A N 1
ATOM 754 C CA . GLU A 1 96 ? 1.130 -18.362 -11.063 1.00 56.00 96 GLU A CA 1
ATOM 755 C C . GLU A 1 96 ? 0.159 -19.463 -10.626 1.00 56.00 96 GLU A C 1
ATOM 757 O O . GLU A 1 96 ? -0.329 -20.228 -11.460 1.00 56.00 96 GLU A O 1
ATOM 762 N N . ILE A 1 97 ? -0.208 -19.484 -9.338 1.00 56.88 97 ILE A N 1
ATOM 763 C CA . ILE A 1 97 ? -1.323 -20.288 -8.839 1.00 56.88 97 ILE A CA 1
ATOM 764 C C . ILE A 1 97 ? -2.625 -19.485 -8.799 1.00 56.88 97 ILE A C 1
ATOM 766 O O . ILE A 1 97 ? -3.503 -19.798 -8.021 1.00 56.88 97 ILE A O 1
ATOM 770 N N . GLY A 1 98 ? -2.852 -18.532 -9.703 1.00 58.31 98 GLY A N 1
ATOM 771 C CA . GLY A 1 98 ? -4.178 -17.952 -9.968 1.00 58.31 98 GLY A CA 1
ATOM 772 C C . GLY A 1 98 ? -4.754 -17.029 -8.889 1.00 58.31 98 GLY A C 1
ATOM 773 O O . GLY A 1 98 ? -5.945 -16.719 -8.927 1.00 58.31 98 GLY A O 1
ATOM 774 N N . ASP A 1 99 ? -3.940 -16.589 -7.935 1.00 69.88 99 ASP A N 1
ATOM 775 C CA . ASP A 1 99 ? -4.266 -15.463 -7.066 1.00 69.88 99 ASP A CA 1
ATOM 776 C C . ASP A 1 99 ? -3.704 -14.173 -7.671 1.00 69.88 99 ASP A C 1
ATOM 778 O O . ASP A 1 99 ? -2.502 -13.931 -7.648 1.00 69.88 99 ASP A O 1
ATOM 782 N N . ILE A 1 100 ? -4.577 -13.358 -8.262 1.00 74.25 100 ILE A N 1
ATOM 783 C CA . ILE A 1 100 ? -4.179 -12.138 -8.986 1.00 74.25 100 ILE A CA 1
ATOM 784 C C . ILE A 1 100 ? -4.064 -10.909 -8.075 1.00 74.25 100 ILE A C 1
ATOM 786 O O . ILE A 1 100 ? -3.887 -9.800 -8.582 1.00 74.25 100 I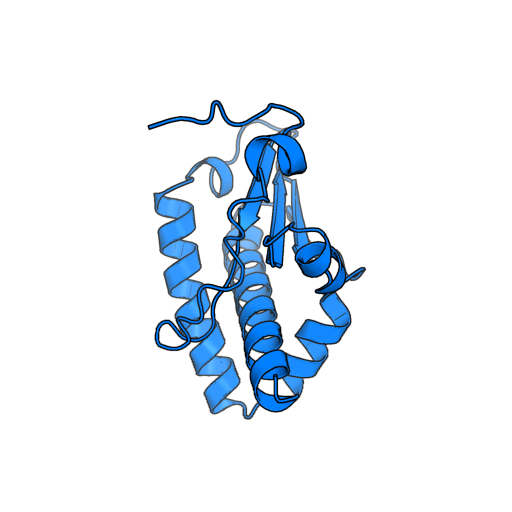LE A O 1
ATOM 790 N N . ARG A 1 101 ? -4.259 -11.079 -6.762 1.00 86.50 101 ARG A N 1
ATOM 791 C CA . ARG A 1 101 ? -4.232 -9.985 -5.792 1.00 86.50 101 ARG A CA 1
ATOM 792 C C . ARG A 1 101 ? -2.785 -9.572 -5.560 1.00 86.50 101 ARG A C 1
ATOM 794 O O . ARG A 1 101 ? -1.966 -10.373 -5.123 1.00 86.50 101 ARG A O 1
ATOM 801 N N . ASP A 1 102 ? -2.505 -8.309 -5.832 1.00 90.56 102 ASP A N 1
ATOM 802 C CA . ASP A 1 102 ? -1.187 -7.706 -5.674 1.00 90.56 102 ASP A CA 1
ATOM 803 C C . ASP A 1 102 ? -1.042 -7.118 -4.251 1.00 90.56 102 ASP A C 1
ATOM 805 O O . ASP A 1 102 ? 0.007 -7.250 -3.616 1.00 90.56 102 ASP A O 1
ATOM 809 N N . ILE A 1 103 ? -2.126 -6.557 -3.692 1.00 94.12 103 ILE A N 1
ATOM 810 C CA . ILE A 1 103 ? -2.183 -6.011 -2.322 1.00 94.12 103 ILE A CA 1
ATOM 811 C C . ILE A 1 103 ? -3.348 -6.639 -1.556 1.00 94.12 103 ILE A C 1
ATOM 813 O O . ILE A 1 103 ? -4.468 -6.689 -2.063 1.00 94.12 103 ILE A O 1
ATOM 817 N N . LEU A 1 104 ? -3.103 -7.077 -0.321 1.00 94.56 104 LEU A N 1
ATOM 818 C CA . LEU A 1 104 ? -4.144 -7.488 0.623 1.00 94.56 104 LEU A CA 1
ATOM 819 C C . LEU A 1 104 ? -4.279 -6.453 1.738 1.00 94.56 104 LEU A C 1
ATOM 821 O O . LEU A 1 104 ? -3.283 -6.052 2.341 1.00 94.56 104 LEU A O 1
ATOM 825 N N . ILE A 1 105 ? -5.517 -6.051 2.006 1.00 94.88 105 ILE A N 1
ATOM 826 C CA . ILE A 1 105 ? -5.907 -5.143 3.081 1.00 94.88 105 ILE A CA 1
ATOM 827 C C . ILE A 1 105 ? -6.737 -5.953 4.072 1.00 94.88 105 ILE A C 1
ATOM 829 O O . ILE A 1 105 ? -7.849 -6.375 3.753 1.00 94.88 105 ILE A O 1
ATOM 833 N N . TYR A 1 106 ? -6.196 -6.179 5.262 1.00 92.25 106 TYR A N 1
ATOM 834 C CA . TYR A 1 106 ? -6.885 -6.868 6.349 1.00 92.25 106 TYR A CA 1
ATOM 835 C C . TYR A 1 106 ? -7.365 -5.858 7.380 1.00 92.25 106 TYR A C 1
ATOM 837 O O . TYR A 1 106 ? -6.589 -5.002 7.805 1.00 92.25 106 TYR A O 1
ATOM 845 N N . PHE A 1 107 ? -8.623 -5.974 7.791 1.00 88.50 107 PHE A N 1
ATOM 846 C CA . PHE A 1 107 ? -9.218 -5.149 8.838 1.00 88.50 107 PHE A CA 1
ATOM 847 C C . PHE A 1 107 ? -10.380 -5.909 9.480 1.00 88.50 107 PHE A C 1
ATOM 849 O O . PHE A 1 107 ? -11.206 -6.488 8.777 1.00 88.50 107 PHE A O 1
ATOM 856 N N . ASP A 1 108 ? -10.440 -5.921 10.811 1.00 84.06 108 ASP A N 1
ATOM 857 C CA . ASP A 1 108 ? -11.404 -6.734 11.567 1.00 84.06 108 ASP A CA 1
ATOM 858 C C . ASP A 1 108 ? -11.504 -8.188 11.030 1.00 84.06 108 ASP A C 1
ATOM 860 O O . ASP A 1 108 ? -10.526 -8.936 11.093 1.00 84.06 108 ASP A O 1
ATOM 864 N N . ARG A 1 109 ? -12.659 -8.595 10.483 1.00 82.81 109 ARG A N 1
ATOM 865 C CA . ARG A 1 109 ? -12.926 -9.926 9.907 1.00 82.81 109 ARG A CA 1
ATOM 866 C C . ARG A 1 109 ? -12.866 -9.935 8.382 1.00 82.81 109 ARG A C 1
ATOM 868 O O . ARG A 1 109 ? -13.122 -10.969 7.766 1.00 82.81 109 ARG A O 1
ATOM 875 N N . PHE A 1 110 ? -12.566 -8.793 7.775 1.00 85.25 110 PHE A N 1
ATOM 876 C CA . PHE A 1 110 ? -12.607 -8.593 6.338 1.00 85.25 110 PHE A CA 1
ATOM 877 C C . PHE A 1 110 ? -11.206 -8.612 5.726 1.00 85.25 110 PHE A C 1
ATOM 879 O O . PHE A 1 110 ? -10.201 -8.244 6.339 1.00 85.25 110 PHE A O 1
ATOM 886 N N . CYS A 1 111 ? -11.159 -9.041 4.467 1.00 88.69 111 CYS A N 1
ATOM 887 C CA . CYS A 1 111 ? -9.979 -8.980 3.623 1.00 88.69 111 CYS A CA 1
ATOM 888 C C . CYS A 1 111 ? -10.395 -8.439 2.257 1.00 88.69 111 CYS A C 1
ATOM 890 O O . CYS A 1 111 ? -11.241 -9.034 1.589 1.00 88.69 111 CYS A O 1
ATOM 892 N N . ILE A 1 112 ? -9.786 -7.332 1.842 1.00 91.00 112 ILE A N 1
ATOM 893 C CA . ILE A 1 112 ? -9.929 -6.789 0.492 1.00 91.00 112 ILE A CA 1
ATOM 894 C C . ILE A 1 112 ? -8.647 -7.087 -0.276 1.00 91.00 112 ILE A C 1
ATOM 896 O O . ILE A 1 112 ? -7.543 -6.813 0.192 1.00 91.00 112 ILE A O 1
ATOM 900 N N . GLY A 1 113 ? -8.801 -7.656 -1.468 1.00 92.38 113 GLY A N 1
ATOM 901 C CA . GLY A 1 113 ? -7.707 -7.882 -2.399 1.00 92.38 113 GLY A CA 1
ATOM 902 C C . GLY A 1 113 ? -7.752 -6.903 -3.557 1.00 92.38 113 GLY A C 1
ATOM 903 O O . GLY A 1 113 ? -8.758 -6.837 -4.258 1.00 92.38 113 GLY A O 1
ATOM 904 N N . LEU A 1 114 ? -6.655 -6.192 -3.794 1.00 91.94 114 LEU A N 1
ATOM 905 C CA . LEU A 1 114 ? -6.499 -5.307 -4.943 1.00 91.94 114 LEU A CA 1
ATOM 906 C C . LEU A 1 114 ? -5.601 -5.967 -5.985 1.00 91.94 114 LEU A C 1
ATOM 908 O O . LEU A 1 114 ? -4.517 -6.438 -5.648 1.00 91.94 114 LEU A O 1
ATOM 912 N N . SER A 1 115 ? -6.023 -5.961 -7.250 1.00 90.50 115 SER A N 1
ATOM 913 C CA . SER A 1 115 ? -5.127 -6.223 -8.381 1.00 90.50 115 SER A CA 1
ATOM 914 C C . SER A 1 115 ? -4.795 -4.903 -9.066 1.00 90.50 115 SER A C 1
ATOM 916 O O . SER A 1 115 ? -5.668 -4.249 -9.634 1.00 90.50 115 SER A O 1
ATOM 918 N N . ILE A 1 116 ? -3.534 -4.501 -9.000 1.00 90.00 116 ILE A N 1
ATOM 919 C CA . ILE A 1 116 ? -3.030 -3.214 -9.461 1.00 90.00 116 ILE A CA 1
ATOM 920 C C . ILE A 1 116 ? -2.452 -3.374 -10.868 1.00 90.00 116 ILE A C 1
ATOM 922 O O . ILE A 1 116 ? -1.799 -4.365 -11.206 1.00 90.00 116 ILE A O 1
ATOM 926 N N . LYS A 1 117 ? -2.719 -2.407 -11.749 1.00 83.69 117 LYS A N 1
ATOM 927 C CA . LYS A 1 117 ? -2.204 -2.409 -13.125 1.00 83.69 117 LYS A CA 1
ATOM 928 C C . LYS A 1 117 ? -1.615 -1.044 -13.444 1.00 83.69 117 LYS A C 1
ATOM 930 O O . LYS A 1 117 ? -2.296 -0.034 -13.349 1.00 83.69 117 LYS A O 1
ATOM 935 N N . HIS A 1 118 ? -0.347 -1.035 -13.847 1.00 73.94 118 HIS A N 1
ATOM 936 C CA . HIS A 1 118 ? 0.396 0.184 -14.173 1.00 73.94 118 HIS A CA 1
ATOM 937 C C . HIS A 1 118 ? 0.130 0.701 -15.611 1.00 73.94 118 HIS A C 1
ATOM 939 O O . HIS A 1 118 ? 0.563 1.788 -15.974 1.00 73.94 118 HIS A O 1
ATOM 945 N N . ASN A 1 119 ? -0.593 -0.035 -16.462 1.00 65.06 119 ASN A N 1
ATOM 946 C CA . ASN A 1 119 ? -0.984 0.453 -17.788 1.00 65.06 119 ASN A CA 1
ATOM 947 C C . ASN A 1 119 ? -2.197 -0.327 -18.320 1.00 65.06 119 ASN A C 1
ATOM 949 O O . ASN A 1 119 ? -2.165 -1.559 -18.340 1.00 65.06 119 ASN A O 1
ATOM 953 N N . HIS A 1 120 ? -3.241 0.381 -18.753 1.00 48.41 120 HIS A N 1
ATOM 954 C CA . HIS A 1 120 ? -4.467 -0.209 -19.299 1.00 48.41 120 HIS A CA 1
ATOM 955 C C . HIS A 1 120 ? -4.261 -0.779 -20.717 1.00 48.41 120 HIS A C 1
ATOM 957 O O . HIS A 1 120 ? -4.931 -1.736 -21.085 1.00 48.41 120 HIS A O 1
ATOM 963 N N . ASP A 1 121 ? -3.275 -0.287 -21.481 1.00 42.56 121 ASP A N 1
ATOM 964 C CA . ASP A 1 121 ? -3.016 -0.748 -22.859 1.00 42.56 121 ASP A CA 1
ATOM 965 C C . ASP A 1 121 ? -2.288 -2.100 -22.939 1.00 42.56 121 ASP A C 1
ATOM 967 O O . ASP A 1 121 ? -2.187 -2.712 -24.003 1.00 42.56 121 ASP A O 1
ATOM 971 N N . ALA A 1 122 ? -1.811 -2.629 -21.809 1.00 42.41 122 ALA A N 1
ATOM 972 C CA . ALA A 1 122 ? -1.229 -3.966 -21.724 1.00 42.41 122 ALA A CA 1
ATOM 973 C C . ALA A 1 122 ? -2.316 -5.050 -21.591 1.00 42.41 122 ALA A C 1
ATOM 975 O O . ALA A 1 122 ? -2.202 -5.970 -20.775 1.00 42.41 122 ALA A O 1
ATOM 976 N N . VAL A 1 123 ? -3.366 -4.968 -22.414 1.00 39.75 123 VAL A N 1
ATOM 977 C CA . VAL A 1 123 ? -4.386 -6.012 -22.539 1.00 39.75 123 VAL A CA 1
ATOM 978 C C . VAL A 1 123 ? -3.783 -7.206 -23.282 1.00 39.75 123 VAL A C 1
ATOM 980 O O . VAL A 1 123 ? -4.029 -7.447 -24.460 1.00 39.75 123 VAL A O 1
ATOM 983 N N . LYS A 1 124 ? -2.979 -8.007 -22.582 1.00 44.94 124 LYS A N 1
ATOM 984 C CA . LYS A 1 124 ? -2.896 -9.438 -22.878 1.00 44.94 124 LYS A CA 1
ATOM 985 C C . LYS A 1 124 ? -3.693 -10.175 -21.816 1.00 44.94 124 LYS A C 1
ATOM 987 O O . LYS A 1 124 ? -3.172 -10.573 -20.776 1.00 44.94 124 LYS A O 1
ATOM 992 N N . HIS A 1 125 ? -4.976 -10.369 -22.116 1.00 43.50 125 HIS A N 1
ATOM 993 C CA . HIS A 1 125 ? -5.797 -11.409 -21.508 1.00 43.50 125 HIS A CA 1
ATOM 994 C C . HIS A 1 125 ? -5.190 -12.782 -21.840 1.00 43.50 125 HIS A C 1
ATOM 996 O O . HIS A 1 125 ? -5.590 -13.442 -22.790 1.00 43.50 125 HIS A O 1
ATOM 1002 N N . SER A 1 126 ? -4.199 -13.220 -21.063 1.00 41.53 126 SER A N 1
ATOM 1003 C CA . SER A 1 126 ? -3.864 -14.647 -20.935 1.00 41.53 126 SER A CA 1
ATOM 1004 C C . SER A 1 126 ? -4.160 -15.192 -19.536 1.00 41.53 126 SER A C 1
ATOM 1006 O O . SER A 1 126 ? -4.029 -16.388 -19.310 1.00 41.53 126 SER A O 1
ATOM 1008 N N . ARG A 1 127 ? -4.543 -14.326 -18.583 1.00 51.94 127 ARG A N 1
ATOM 1009 C CA . ARG A 1 127 ? -4.720 -14.684 -17.161 1.00 51.94 127 ARG A CA 1
ATOM 1010 C C . ARG A 1 127 ? -6.135 -15.128 -16.790 1.00 51.94 127 ARG A C 1
ATOM 1012 O O . ARG A 1 127 ? -6.331 -15.688 -15.721 1.00 51.94 127 ARG A O 1
ATOM 1019 N N . LEU A 1 128 ? -7.100 -14.927 -17.683 1.00 51.00 128 LEU A N 1
ATOM 1020 C CA . LEU A 1 128 ? -8.418 -15.557 -17.620 1.00 51.00 128 LEU A CA 1
ATOM 1021 C C . LEU A 1 128 ? -8.357 -16.839 -18.454 1.00 51.00 128 LEU A C 1
ATOM 1023 O O . LEU A 1 128 ? -8.860 -16.896 -19.573 1.00 51.00 128 LEU A O 1
ATOM 1027 N N . SER A 1 129 ? -7.649 -17.846 -17.941 1.00 53.84 129 SER A N 1
ATOM 1028 C CA . SER A 1 129 ? -7.807 -19.202 -18.466 1.00 53.84 129 SER A CA 1
ATOM 1029 C C . SER A 1 129 ? -9.261 -19.623 -18.246 1.00 53.84 129 SER A C 1
ATOM 1031 O O . SER A 1 129 ? -9.799 -19.400 -17.161 1.00 53.84 129 SER A O 1
ATOM 1033 N N . LYS A 1 130 ? -9.884 -20.262 -19.245 1.00 56.41 130 LYS A N 1
ATOM 1034 C CA . LYS A 1 130 ? -11.204 -20.905 -19.089 1.00 56.41 130 LYS A CA 1
ATOM 1035 C C . LYS A 1 130 ? -11.227 -21.932 -17.947 1.00 56.41 130 LYS A C 1
ATOM 1037 O O . LYS A 1 130 ? -12.304 -22.262 -17.466 1.00 56.41 130 LYS A O 1
ATOM 1042 N N . ASP A 1 131 ? -10.057 -22.387 -17.504 1.00 57.97 131 ASP A N 1
ATOM 1043 C CA . ASP A 1 131 ? -9.900 -23.430 -16.493 1.00 57.97 131 ASP A CA 1
ATOM 1044 C C . ASP A 1 131 ? -9.722 -22.883 -15.065 1.00 57.97 131 ASP A C 1
ATOM 1046 O O . ASP A 1 131 ? -9.619 -23.664 -14.116 1.00 57.97 131 ASP A O 1
ATOM 1050 N N . LEU A 1 132 ? -9.646 -21.557 -14.878 1.00 59.50 132 LEU A N 1
ATOM 1051 C CA . LEU A 1 132 ? -9.374 -20.961 -13.569 1.00 59.50 132 LEU A CA 1
ATOM 1052 C C . LEU A 1 132 ? -10.657 -20.445 -12.898 1.00 59.50 132 LEU A C 1
ATOM 1054 O O . LEU A 1 132 ? -11.132 -19.349 -13.182 1.00 59.50 132 LEU A O 1
ATOM 1058 N N . ASP A 1 133 ? -11.187 -21.232 -11.959 1.00 67.12 133 ASP A N 1
ATOM 1059 C CA . ASP A 1 133 ? -12.297 -20.830 -11.085 1.00 67.12 133 ASP A CA 1
ATOM 1060 C C . ASP A 1 133 ? -11.773 -19.999 -9.898 1.00 67.12 133 ASP A C 1
ATOM 1062 O O . ASP A 1 133 ? -11.299 -20.539 -8.891 1.00 67.12 133 ASP A O 1
ATOM 1066 N N . PHE A 1 134 ? -11.841 -18.672 -10.032 1.00 64.25 134 PHE A N 1
ATOM 1067 C CA . PHE A 1 134 ? -11.412 -17.726 -8.996 1.00 64.25 134 PHE A CA 1
ATOM 1068 C C . PHE A 1 134 ? -12.230 -17.857 -7.711 1.00 64.25 134 PHE A C 1
ATOM 1070 O O . PHE A 1 134 ? -11.651 -17.822 -6.629 1.00 64.25 134 PHE A O 1
ATOM 1077 N N . GLY A 1 135 ? -13.546 -18.074 -7.811 1.00 64.62 135 GLY A N 1
ATOM 1078 C CA . GLY A 1 135 ? -14.406 -18.289 -6.645 1.00 64.62 135 GLY A CA 1
ATOM 1079 C C . GLY A 1 135 ? -13.955 -19.507 -5.847 1.00 64.62 135 GLY A C 1
ATOM 1080 O O . GLY A 1 135 ? -13.700 -19.408 -4.644 1.00 64.62 135 GLY A O 1
ATOM 1081 N N . LYS A 1 136 ? -13.730 -20.639 -6.529 1.00 70.50 136 LYS A N 1
ATOM 1082 C CA . LYS A 1 136 ? -13.238 -21.861 -5.878 1.00 70.50 136 LYS A CA 1
ATOM 1083 C C . LYS A 1 136 ? -11.879 -21.638 -5.234 1.00 70.50 136 LYS A C 1
ATOM 1085 O O . LYS A 1 136 ? -11.627 -22.139 -4.143 1.00 70.50 136 LYS A O 1
ATOM 1090 N N . LYS A 1 137 ? -10.990 -20.919 -5.914 1.00 66.19 137 LYS A N 1
ATOM 1091 C CA . LYS A 1 137 ? -9.609 -20.749 -5.468 1.00 66.19 137 LYS A CA 1
ATOM 1092 C C . LYS A 1 137 ? -9.458 -19.757 -4.323 1.00 66.19 137 LYS A C 1
ATOM 1094 O O . LYS A 1 137 ? -8.626 -19.976 -3.451 1.00 66.19 137 LYS A O 1
ATOM 1099 N N . TRP A 1 138 ? -10.235 -18.680 -4.333 1.00 62.44 138 TRP A N 1
ATOM 1100 C CA . TRP A 1 138 ? -10.122 -17.600 -3.353 1.00 62.44 138 TRP A CA 1
ATOM 1101 C C . TRP A 1 138 ? -11.043 -17.797 -2.157 1.00 62.44 138 TRP A C 1
ATOM 1103 O O . TRP A 1 138 ? -10.663 -17.460 -1.041 1.00 62.44 138 TRP A O 1
ATOM 1113 N N . LEU A 1 139 ? -12.241 -18.337 -2.384 1.00 65.38 139 LEU A N 1
ATOM 1114 C CA . LEU A 1 139 ? -13.292 -18.430 -1.371 1.00 65.38 139 LEU A CA 1
ATOM 1115 C C . LEU A 1 139 ? -13.594 -19.878 -0.968 1.00 65.38 139 LEU A C 1
ATOM 1117 O O . LEU A 1 139 ? -14.377 -20.102 -0.051 1.00 65.38 139 LEU A O 1
ATOM 1121 N N . GLY A 1 140 ? -13.020 -20.875 -1.655 1.00 66.31 140 GLY A N 1
ATOM 1122 C CA . GLY A 1 140 ? -13.380 -22.285 -1.465 1.00 66.31 140 GLY A CA 1
ATOM 1123 C C . GLY A 1 140 ? -14.784 -22.632 -1.975 1.00 66.31 140 GLY A C 1
ATOM 1124 O O . GLY A 1 140 ? -15.224 -23.771 -1.838 1.00 66.31 140 GLY A O 1
ATOM 1125 N N . VAL A 1 141 ? -15.481 -21.670 -2.587 1.00 67.44 141 VAL A N 1
ATOM 1126 C CA . VAL A 1 141 ? -16.846 -21.807 -3.097 1.00 67.44 141 VAL A CA 1
ATOM 1127 C C . VAL A 1 141 ? -16.785 -21.786 -4.615 1.00 67.44 141 VAL A C 1
ATOM 1129 O O . VAL A 1 141 ? -16.384 -20.787 -5.199 1.00 67.44 141 VAL A O 1
ATOM 1132 N N . GLY A 1 142 ? -17.153 -22.893 -5.261 1.00 61.53 142 GLY A N 1
ATOM 1133 C CA . GLY A 1 142 ? -17.165 -22.975 -6.722 1.00 61.53 142 GLY A CA 1
ATOM 1134 C C . GLY A 1 142 ? -18.008 -21.867 -7.343 1.00 61.53 142 GLY A C 1
ATOM 1135 O O . GLY A 1 142 ? -19.140 -21.637 -6.916 1.00 61.53 142 GLY A O 1
ATOM 1136 N N . SER A 1 143 ? -17.472 -21.199 -8.362 1.00 57.75 143 SER A N 1
ATOM 1137 C CA . SER A 1 143 ? -18.283 -20.295 -9.172 1.00 57.75 143 SER A CA 1
ATOM 1138 C C . SER A 1 143 ? -19.249 -21.164 -9.975 1.00 57.75 143 SER A C 1
ATOM 1140 O O . SER A 1 143 ? -18.816 -22.054 -10.711 1.00 57.75 143 SER A O 1
ATOM 1142 N N . VAL A 1 144 ? -20.561 -20.958 -9.832 1.00 50.25 144 VAL A N 1
ATOM 1143 C CA . VAL A 1 144 ? -21.548 -21.674 -10.652 1.00 50.25 144 VAL A CA 1
ATOM 1144 C C . VAL A 1 144 ? -21.313 -21.275 -12.107 1.00 50.25 144 VAL A C 1
ATOM 1146 O O . VAL A 1 144 ? -21.594 -20.153 -12.520 1.00 50.25 144 VAL A O 1
ATOM 1149 N N . SER A 1 145 ? -20.732 -22.192 -12.872 1.00 53.34 145 SER A N 1
ATOM 1150 C CA . SER A 1 145 ? -20.472 -22.033 -14.296 1.00 53.34 145 SER A CA 1
ATOM 1151 C C . SER A 1 145 ? -21.665 -22.552 -15.092 1.00 53.34 145 SER A C 1
ATOM 1153 O O . SER A 1 145 ? -22.035 -23.718 -14.957 1.00 53.34 145 SER A O 1
ATOM 1155 N N . LYS A 1 146 ? -22.250 -21.678 -15.918 1.00 39.84 146 LYS A N 1
ATOM 1156 C CA . LYS A 1 146 ? -22.667 -21.906 -17.318 1.00 39.84 146 LYS A CA 1
ATOM 1157 C C . LYS A 1 146 ? -23.689 -20.844 -17.735 1.00 39.84 146 LYS A C 1
ATOM 1159 O O . LYS A 1 146 ? -24.839 -20.889 -17.308 1.00 39.84 146 LYS A O 1
ATOM 1164 N N . LEU A 1 147 ? -23.260 -19.945 -18.615 1.00 36.38 147 LEU A N 1
ATOM 1165 C CA . LEU A 1 147 ? -24.074 -19.520 -19.752 1.00 36.38 147 LEU A CA 1
ATOM 1166 C C . LEU A 1 147 ? -23.413 -20.101 -21.001 1.00 36.38 147 LEU A C 1
ATOM 1168 O O . LEU A 1 147 ? -22.160 -20.059 -21.051 1.00 36.38 147 LEU A O 1
#

InterPro domains:
  IPR019059 Restriction endonuclease, type II, HaeIII [PF09556] (9-143)

pLDDT: mean 80.44, std 17.89, range [36.38, 98.25]

Sequence (147 aa):
MSDKSNNQGRAYEYAWCLALEQKLSVLKKVIVDKQNGFNACYRAYESLEKSLQERYLESAKQGVLLLLDCEPLLSEVIGSSQNEITLSLQKDKLGEIGDIRDILIYFDRFCIGLSIKHNHDAVKHSRLSKDLDFGKKWLGVGSVSKL

Foldseek 3Di:
DDPLQVLLQLLLLQLLVVLLCVVLVVQFAEAEDCPASNVSSVVSNVPDDPVVNVVSNVVSNVVVVVVCVVPVVSRDDDDDPWRYKYKYAHHCVVLVVLPQFRIWIDTDPDIDGDRDDSDPVPPPPPSPDVPDQPCCVPVVDGDPDDD

Secondary structure (DSSP, 8-state):
--HHHHHHHHHHHHHHHHHHHHHHTTTSEEEEE-STTHHHHHHHHHTS-HHHHHHHHHHHHHHHHHHHHH-GGGT---TTT--EEEEEEPPHHHHHTT---SEEEEETTEEEEE---S-TT-----S--TT--HHHHHHSS------

Radius of gyration: 16.24 Å; chains: 1; bounding box: 39×36×44 Å